Protei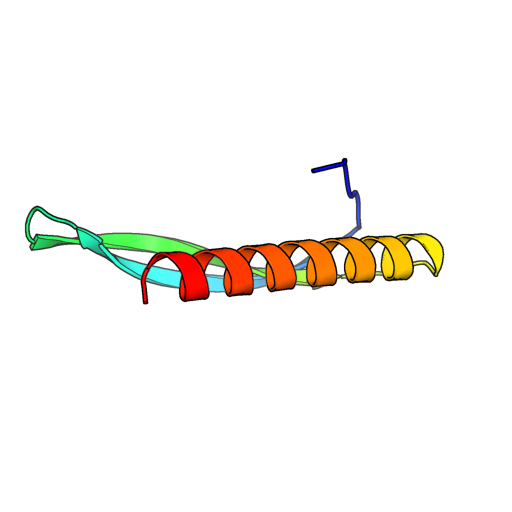n AF-A0A7X2MU44-F1 (afdb_monomer)

Foldseek 3Di:
DDDQD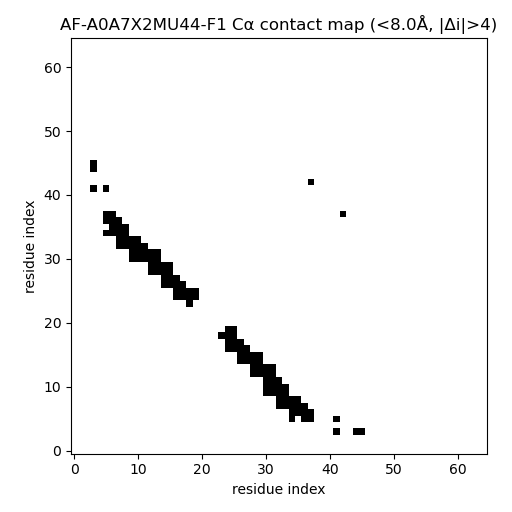FDKDWDDWDWDWDQDPVRDIDIDIDTDIDGPDDDPVSVVVVVVVVVVVVVVVVVVVVVVD

Nearest PDB structures (foldseek):
  5y6g-assembly1_A  TM=9.739E-01  e=1.365E-04  Escherichia coli K-12
  3gw6-assembly1_A  TM=4.272E-01  e=1.100E+00  Escherichia phage K1F
  3gw6-assembly2_C  TM=4.494E-01  e=1.747E+00  Escherichia phage K1F
  3gw6-assembly1_B  TM=4.431E-01  e=2.130E+00  Escherichia phage K1F
  3gw6-assembly1_F  TM=4.026E-01  e=1.866E+00  Escherichia phage K1F

pLDDT: mean 92.17, std 9.09, range [52.38, 97.62]

Organism: Enterobacter agglomerans (NCBI:txid549)

Secondary structure (DSSP, 8-state):
-------EEEEEEEEEEEE-TTS-EEEEEEEEEEES---HHHHHHHHHHHHHHHHHHHHHHHHT-

Mean predicted aligned error: 5.04 Å

Solvent-accessible surface area (backbone atoms only — not comparable to full-atom values): 4144 Å² total; per-residue (Å²): 131,84,91,82,91,73,56,65,39,83,73,47,79,48,78,43,76,44,74,43,100,83,76,44,79,48,76,42,82,37,80,40,72,42,77,69,62,79,52,78,66,56,50,51,51,49,51,53,52,50,53,53,51,52,49,52,52,51,55,52,54,65,74,76,107

Structure (mmCIF, N/CA/C/O backbone):
data_AF-A0A7X2MU44-F1
#
_entry.id   AF-A0A7X2MU44-F1
#
loop_
_atom_site.group_PDB
_atom_site.id
_atom_site.type_symbol
_atom_site.label_atom_id
_atom_site.label_alt_id
_atom_site.label_comp_id
_atom_site.label_asym_id
_atom_site.label_entity_id
_atom_site.label_seq_id
_atom_site.pdbx_PDB_ins_code
_atom_site.Cartn_x
_atom_site.Cartn_y
_atom_site.Cartn_z
_atom_site.occupancy
_atom_site.B_iso_or_equiv
_atom_site.auth_seq_id
_atom_site.auth_comp_id
_atom_site.auth_asym_id
_atom_site.auth_atom_id
_atom_site.pdbx_PDB_model_num
ATOM 1 N N . TYR A 1 1 ? 3.202 13.738 -0.367 1.00 52.38 1 TYR A N 1
ATOM 2 C CA . TYR A 1 1 ? 3.863 12.601 -1.039 1.00 52.38 1 TYR A CA 1
ATOM 3 C C . TYR A 1 1 ? 3.557 12.702 -2.522 1.00 52.38 1 TYR A C 1
ATOM 5 O O . TYR A 1 1 ? 2.472 13.168 -2.842 1.00 52.38 1 TYR A O 1
ATOM 13 N N . GLY A 1 2 ? 4.520 12.397 -3.395 1.00 69.56 2 GLY A N 1
ATOM 14 C CA . GLY A 1 2 ? 4.347 12.515 -4.850 1.00 69.56 2 GLY A CA 1
ATOM 15 C C . GLY A 1 2 ? 3.287 11.566 -5.423 1.00 69.56 2 GLY A C 1
ATOM 16 O O . GLY A 1 2 ? 2.749 10.726 -4.704 1.00 69.56 2 GLY A O 1
ATOM 17 N N . HIS A 1 3 ? 3.007 11.706 -6.719 1.00 80.25 3 HIS A N 1
ATOM 18 C CA . HIS A 1 3 ? 2.170 10.768 -7.469 1.00 80.25 3 HIS A CA 1
ATOM 19 C C . HIS A 1 3 ? 2.976 9.513 -7.832 1.00 80.25 3 HIS A C 1
ATOM 21 O O . HIS A 1 3 ? 4.118 9.613 -8.283 1.00 80.25 3 HIS A O 1
ATOM 27 N N . PHE A 1 4 ? 2.388 8.340 -7.598 1.00 87.88 4 PHE A N 1
ATOM 28 C CA . PHE A 1 4 ? 2.966 7.042 -7.936 1.00 87.88 4 PHE A CA 1
ATOM 29 C C . PHE A 1 4 ? 1.906 6.195 -8.635 1.00 87.88 4 PHE A C 1
ATOM 31 O O . PHE A 1 4 ? 1.001 5.662 -7.992 1.00 87.88 4 PHE A O 1
ATOM 38 N N . ASP A 1 5 ? 2.033 6.093 -9.954 1.00 91.19 5 ASP A N 1
ATOM 39 C CA . ASP A 1 5 ? 1.097 5.384 -10.817 1.00 91.19 5 ASP A CA 1
ATOM 40 C C . ASP A 1 5 ? 1.709 4.062 -11.281 1.00 91.19 5 ASP A C 1
ATOM 42 O O . ASP A 1 5 ? 2.751 4.021 -11.946 1.00 91.19 5 ASP A O 1
ATOM 46 N N . VAL A 1 6 ? 1.052 2.961 -10.915 1.00 92.69 6 VAL A N 1
ATOM 47 C CA . VAL A 1 6 ? 1.475 1.601 -11.259 1.00 92.69 6 VAL A CA 1
ATOM 48 C C . VAL A 1 6 ? 0.278 0.707 -11.567 1.00 92.69 6 VAL A C 1
ATOM 50 O O . VAL A 1 6 ? -0.750 0.792 -10.890 1.00 92.69 6 VAL A O 1
ATOM 53 N N . PRO A 1 7 ? 0.397 -0.198 -12.554 1.00 95.06 7 PRO A N 1
ATOM 54 C CA . PRO A 1 7 ? -0.648 -1.169 -12.825 1.00 95.06 7 PRO A CA 1
ATOM 55 C C . PRO A 1 7 ? -0.698 -2.206 -11.698 1.00 95.06 7 PRO A C 1
ATOM 57 O O . PRO A 1 7 ? 0.311 -2.818 -11.335 1.00 95.06 7 PRO A O 1
ATOM 60 N N . VAL A 1 8 ? -1.893 -2.443 -11.161 1.00 96.19 8 VAL A N 1
ATOM 61 C CA . VAL A 1 8 ? -2.135 -3.419 -10.091 1.00 96.19 8 VAL A CA 1
ATOM 62 C C . VAL A 1 8 ? -3.188 -4.440 -10.499 1.00 96.19 8 VAL A C 1
ATOM 64 O O . VAL A 1 8 ? -4.096 -4.155 -11.274 1.00 96.19 8 VAL A O 1
ATOM 67 N N . LYS A 1 9 ? -3.074 -5.646 -9.944 1.00 97.62 9 LYS A N 1
ATOM 68 C CA . LYS A 1 9 ? -4.091 -6.695 -10.004 1.00 97.62 9 LYS A CA 1
ATOM 69 C C . LYS A 1 9 ? -4.672 -6.899 -8.614 1.00 97.62 9 LYS A C 1
ATOM 71 O O . LYS A 1 9 ? -3.924 -7.063 -7.648 1.00 97.62 9 LYS A O 1
ATOM 76 N N . LEU A 1 10 ? -5.997 -6.901 -8.520 1.00 97.38 10 LEU A N 1
ATOM 77 C CA . LEU A 1 10 ? -6.705 -7.276 -7.301 1.00 97.38 10 LEU A CA 1
ATOM 78 C C . LEU A 1 10 ? -6.482 -8.772 -7.038 1.00 97.38 10 LEU A C 1
ATOM 80 O O . LEU A 1 10 ? 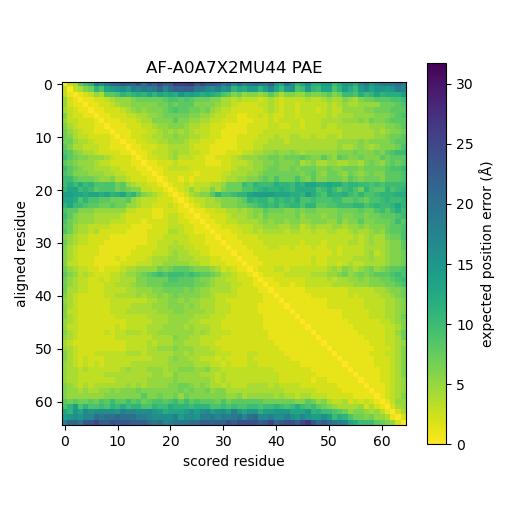-6.726 -9.597 -7.913 1.00 97.38 10 LEU A O 1
ATOM 84 N N . LEU A 1 11 ? -5.992 -9.106 -5.846 1.00 97.31 11 LEU A N 1
ATOM 85 C CA . LEU A 1 11 ? -5.786 -10.485 -5.404 1.00 97.31 11 LEU A CA 1
ATOM 86 C C . LEU A 1 11 ? -6.972 -11.004 -4.601 1.00 97.31 11 LEU A C 1
ATOM 88 O O . LEU A 1 11 ? -7.407 -12.133 -4.799 1.00 97.31 11 LEU A O 1
ATOM 92 N N . SER A 1 12 ? -7.459 -10.199 -3.660 1.00 97.19 12 SER A N 1
ATOM 93 C CA . SER A 1 12 ? -8.559 -10.588 -2.787 1.00 97.19 12 SER A CA 1
ATOM 94 C C . SER A 1 12 ? -9.246 -9.377 -2.173 1.00 97.19 12 SER A C 1
ATOM 96 O O . SER A 1 12 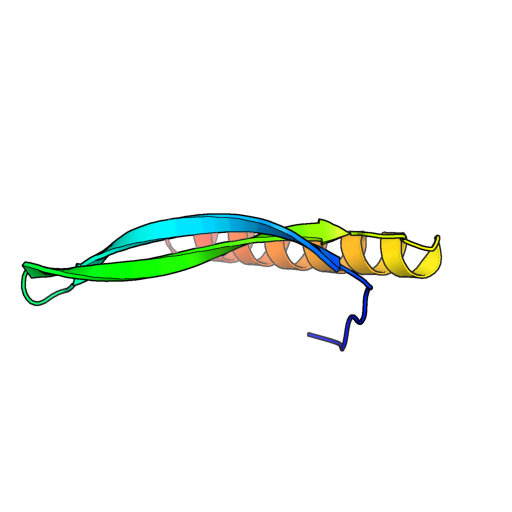? -8.638 -8.319 -1.972 1.00 97.19 12 SER A O 1
ATOM 98 N N . ILE A 1 13 ? -10.522 -9.572 -1.852 1.00 97.50 13 ILE A N 1
ATOM 99 C CA . ILE A 1 13 ? -11.326 -8.671 -1.035 1.00 97.50 13 ILE A CA 1
ATOM 100 C C . ILE A 1 13 ? -11.605 -9.423 0.264 1.00 97.50 13 ILE A C 1
ATOM 102 O O . ILE A 1 13 ? -12.249 -10.466 0.247 1.00 97.50 13 ILE A O 1
ATOM 106 N N . GLY A 1 14 ? -11.051 -8.932 1.367 1.00 96.25 14 GLY A N 1
ATOM 107 C CA . GLY A 1 14 ? -11.327 -9.439 2.707 1.00 96.25 14 GLY A CA 1
ATOM 108 C C . GLY A 1 14 ? -12.155 -8.449 3.513 1.00 96.25 14 GLY A C 1
ATOM 109 O O . GLY A 1 14 ? -12.570 -7.403 3.013 1.00 96.25 14 GLY A O 1
ATOM 110 N N . GLU A 1 15 ? -12.315 -8.737 4.795 1.00 96.50 15 GLU A N 1
ATOM 111 C CA . GLU A 1 15 ? -13.019 -7.871 5.733 1.00 96.50 15 GLU A CA 1
ATOM 112 C C . GLU A 1 15 ? -12.058 -7.344 6.798 1.00 96.50 15 GLU A C 1
ATOM 114 O O . GLU A 1 15 ? -11.132 -8.029 7.236 1.00 96.50 15 GLU A O 1
ATOM 119 N N . ARG A 1 16 ? -12.260 -6.092 7.207 1.00 95.88 16 ARG A N 1
ATOM 120 C CA . ARG A 1 16 ? -11.582 -5.475 8.344 1.00 95.88 16 ARG A CA 1
ATOM 121 C C . ARG A 1 16 ? -12.634 -4.940 9.303 1.00 95.88 16 ARG A C 1
ATOM 123 O O . ARG A 1 16 ? -13.300 -3.954 8.996 1.00 95.88 16 ARG A O 1
ATOM 130 N N . SER A 1 17 ? -12.737 -5.559 10.471 1.00 95.62 17 SER A N 1
ATOM 131 C CA . SER A 1 17 ? -13.589 -5.113 11.572 1.00 95.62 17 SER A CA 1
ATOM 132 C C . SER A 1 17 ? -12.810 -4.213 12.531 1.00 95.62 17 SER A C 1
ATOM 134 O O . SER A 1 17 ? -11.686 -4.534 12.919 1.00 95.62 17 SER A O 1
ATOM 136 N N . VAL A 1 18 ? -13.402 -3.093 12.940 1.00 95.94 18 VAL A N 1
ATOM 137 C CA . VAL A 1 18 ? -12.868 -2.223 13.999 1.00 95.94 18 VAL A CA 1
ATOM 138 C C . VAL A 1 18 ? -13.984 -1.874 14.970 1.00 95.94 18 VAL A C 1
ATOM 140 O O . VAL A 1 18 ? -15.077 -1.503 14.544 1.00 95.94 18 VAL A O 1
ATOM 143 N N . VAL A 1 19 ? -13.691 -1.954 16.268 1.00 95.56 19 VAL A N 1
ATOM 144 C CA . VAL A 1 19 ? -14.585 -1.456 17.317 1.00 95.56 19 VAL A CA 1
ATOM 145 C C . VAL A 1 19 ? -14.425 0.058 17.413 1.00 95.56 19 VAL A C 1
ATOM 147 O O . VAL A 1 19 ? -13.316 0.572 17.558 1.00 95.56 19 VAL A O 1
ATOM 150 N N . THR A 1 20 ? -15.526 0.785 17.268 1.00 91.94 20 THR A N 1
ATOM 151 C CA . THR A 1 20 ? -15.538 2.247 17.360 1.00 91.94 20 THR A CA 1
ATOM 152 C C . THR A 1 20 ? -15.568 2.702 18.822 1.00 91.94 20 THR A C 1
ATOM 154 O O . THR A 1 20 ? -15.864 1.924 19.726 1.00 91.94 20 THR A O 1
ATOM 157 N N . GLY A 1 21 ? -15.345 3.997 19.070 1.00 91.50 21 GLY A N 1
ATOM 158 C CA . GLY A 1 21 ? -15.493 4.578 20.414 1.00 91.50 21 GLY A CA 1
ATOM 159 C C . GLY A 1 21 ? -16.911 4.486 21.002 1.00 91.50 21 GLY A C 1
ATOM 160 O O . GLY A 1 21 ? -17.085 4.755 22.183 1.00 91.50 21 GLY A O 1
ATOM 161 N N . LYS A 1 22 ? -17.917 4.095 20.203 1.00 93.75 22 LYS A N 1
ATOM 162 C CA . LYS A 1 22 ? -19.299 3.838 20.643 1.00 93.75 22 LYS A CA 1
ATOM 163 C C . LYS A 1 22 ? -19.583 2.353 20.905 1.00 93.75 22 LYS A C 1
ATOM 165 O O . LYS A 1 22 ? -20.738 1.970 21.031 1.00 93.75 22 LYS A O 1
ATOM 170 N N . ASN A 1 23 ? -18.543 1.519 20.966 1.00 91.25 23 ASN A N 1
ATOM 171 C CA . ASN A 1 23 ? -18.644 0.068 21.142 1.00 91.25 23 ASN A CA 1
ATOM 172 C C . ASN A 1 23 ? -19.398 -0.661 20.007 1.00 91.25 23 ASN A C 1
ATOM 174 O O . ASN A 1 23 ? -19.883 -1.776 20.176 1.00 91.25 23 ASN A O 1
ATOM 178 N N . GLU A 1 24 ? -19.482 -0.038 18.831 1.00 94.12 24 GLU A N 1
ATOM 179 C CA . GLU A 1 24 ? -20.064 -0.635 17.627 1.00 94.12 24 GLU A CA 1
ATOM 180 C C . GLU A 1 24 ? -18.962 -1.284 16.784 1.00 94.12 24 GLU A C 1
ATOM 182 O O . GLU A 1 24 ? -17.873 -0.722 16.640 1.00 94.12 24 GLU A O 1
ATOM 187 N N . THR A 1 25 ? -19.245 -2.435 16.169 1.00 95.25 25 THR A N 1
ATOM 188 C CA . THR A 1 25 ? -18.316 -3.065 15.219 1.00 95.25 25 THR A CA 1
ATOM 189 C C . THR A 1 25 ? -18.577 -2.537 13.815 1.00 95.25 25 THR A C 1
ATOM 191 O O . THR A 1 25 ? -19.620 -2.806 13.224 1.00 95.25 25 THR A O 1
ATOM 194 N N . ARG A 1 26 ? -17.613 -1.802 13.253 1.00 95.50 26 ARG A N 1
ATOM 195 C CA . ARG A 1 26 ? -17.658 -1.341 11.863 1.00 95.50 26 ARG A CA 1
ATOM 196 C C . ARG A 1 26 ? -16.841 -2.273 10.978 1.00 95.50 26 ARG A C 1
ATOM 198 O O . ARG A 1 26 ? -15.637 -2.422 11.190 1.00 95.50 26 ARG A O 1
ATOM 205 N N . ILE A 1 27 ? -17.490 -2.860 9.976 1.00 95.81 27 ILE A N 1
ATOM 206 C CA . ILE A 1 27 ? -16.860 -3.726 8.974 1.00 95.81 27 ILE A CA 1
ATOM 207 C C . ILE A 1 27 ? -16.589 -2.904 7.711 1.00 95.81 27 ILE A C 1
ATOM 209 O O . ILE A 1 27 ? -17.476 -2.220 7.201 1.00 95.81 27 ILE A O 1
ATOM 213 N N . THR A 1 28 ? -15.355 -2.964 7.214 1.00 96.81 28 THR A N 1
ATOM 214 C CA . THR A 1 28 ? -14.917 -2.287 5.985 1.00 96.81 28 THR A CA 1
ATOM 215 C C . THR A 1 28 ? -14.214 -3.296 5.071 1.00 96.81 28 THR A C 1
ATOM 217 O O . THR A 1 28 ? -13.422 -4.099 5.573 1.00 96.81 28 THR A O 1
ATOM 220 N N . PRO A 1 29 ? -14.431 -3.264 3.741 1.00 97.19 29 PRO A N 1
ATOM 221 C CA . PRO A 1 29 ? -13.713 -4.141 2.820 1.00 97.19 29 PRO A CA 1
ATOM 222 C C . PRO A 1 29 ? -12.205 -3.837 2.812 1.00 97.19 29 PRO A C 1
ATOM 224 O O . PRO A 1 29 ? -11.781 -2.683 2.728 1.00 97.19 29 PRO A O 1
ATOM 227 N N . ARG A 1 30 ? -11.382 -4.887 2.877 1.00 97.31 30 ARG A N 1
ATOM 228 C CA . ARG A 1 30 ? -9.919 -4.837 2.757 1.00 97.31 30 ARG A CA 1
ATOM 229 C C . ARG A 1 30 ? -9.505 -5.313 1.371 1.00 97.31 30 ARG A C 1
ATOM 231 O O . ARG A 1 30 ? -9.653 -6.489 1.052 1.00 97.31 30 ARG A O 1
ATOM 238 N N . LEU A 1 31 ? -8.912 -4.424 0.584 1.00 97.56 31 LEU A N 1
ATOM 239 C CA . LEU A 1 31 ? -8.424 -4.742 -0.757 1.00 97.56 31 LEU A CA 1
ATOM 240 C C . LEU A 1 31 ? -6.952 -5.163 -0.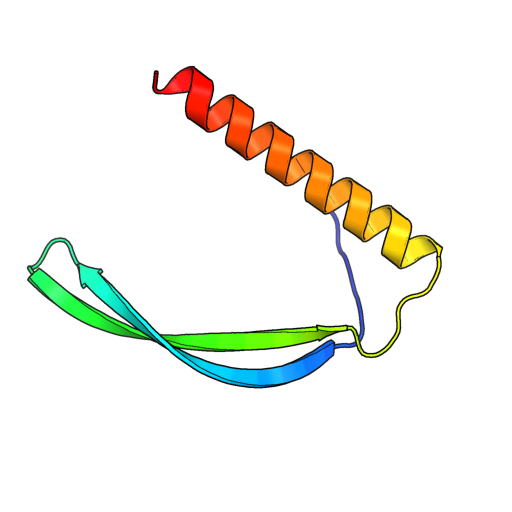708 1.00 97.56 31 LEU A C 1
ATOM 242 O O . LEU A 1 31 ? -6.118 -4.449 -0.151 1.00 97.56 31 LEU A O 1
ATOM 246 N N . SER A 1 32 ? -6.634 -6.316 -1.293 1.00 97.62 32 SER A N 1
ATOM 247 C CA . SER A 1 32 ? -5.254 -6.789 -1.446 1.00 97.62 32 SER A CA 1
ATOM 248 C C . SER A 1 32 ? -4.857 -6.727 -2.913 1.00 97.62 32 SER A C 1
ATOM 250 O O . SER A 1 32 ? -5.524 -7.328 -3.752 1.00 97.62 32 SER A O 1
ATOM 252 N N . PHE A 1 33 ? -3.758 -6.043 -3.225 1.00 97.25 33 PHE A N 1
ATOM 253 C CA . PHE A 1 33 ? -3.269 -5.872 -4.592 1.00 97.25 33 PHE A CA 1
ATOM 254 C C . PHE A 1 33 ? -1.877 -6.474 -4.775 1.00 97.25 33 PHE A C 1
ATOM 256 O O . PHE A 1 33 ? -1.083 -6.535 -3.837 1.00 97.25 33 PHE A O 1
ATOM 263 N N . ARG A 1 34 ? -1.571 -6.873 -6.010 1.00 96.50 34 ARG A N 1
ATOM 264 C CA . ARG A 1 34 ? -0.217 -7.175 -6.489 1.00 96.50 34 ARG A CA 1
ATOM 265 C C . ARG A 1 34 ? 0.124 -6.227 -7.626 1.00 96.50 34 ARG A C 1
ATOM 267 O O . ARG A 1 34 ? -0.724 -5.990 -8.483 1.00 96.50 34 ARG A O 1
ATOM 274 N N . PHE A 1 35 ? 1.358 -5.742 -7.684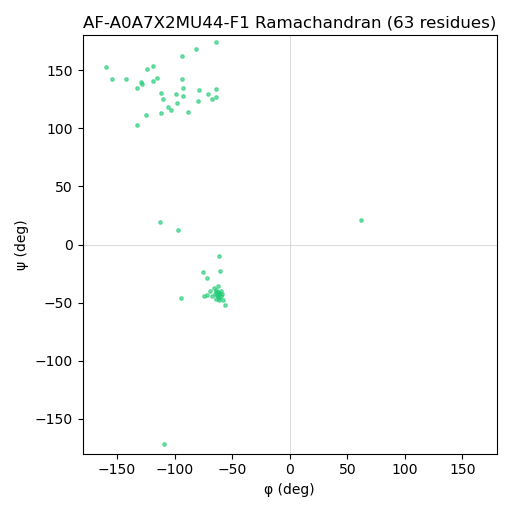 1.00 96.12 35 PHE A N 1
ATOM 275 C CA . PHE A 1 35 ? 1.834 -5.011 -8.858 1.00 96.12 35 PHE A CA 1
ATOM 276 C C . PHE A 1 35 ? 1.860 -5.939 -10.078 1.00 96.12 35 PHE A C 1
ATOM 278 O O . PHE A 1 35 ? 2.398 -7.043 -10.012 1.00 96.12 35 PHE A O 1
ATOM 285 N N . ALA A 1 36 ? 1.222 -5.525 -11.174 1.00 94.69 36 ALA A N 1
ATOM 286 C CA . ALA A 1 36 ? 1.125 -6.338 -12.385 1.00 94.69 36 ALA A CA 1
ATOM 287 C C . ALA A 1 36 ? 2.475 -6.414 -13.109 1.00 94.69 36 ALA A C 1
ATOM 289 O O . ALA A 1 36 ? 2.881 -7.483 -13.555 1.00 94.69 36 ALA A O 1
ATOM 290 N N . THR A 1 37 ? 3.145 -5.268 -13.195 1.00 94.44 37 THR A N 1
ATOM 291 C CA . THR A 1 37 ? 4.469 -5.061 -13.784 1.00 94.44 37 THR A CA 1
ATOM 292 C C . THR A 1 37 ? 5.081 -3.831 -13.124 1.00 94.44 37 THR A C 1
ATOM 294 O O . THR A 1 37 ? 4.362 -2.856 -12.895 1.00 94.44 37 THR A O 1
ATOM 297 N N . LEU A 1 38 ? 6.386 -3.848 -12.865 1.00 94.75 38 LEU A N 1
ATOM 298 C CA . LEU A 1 38 ? 7.137 -2.682 -12.403 1.00 94.75 38 LEU A CA 1
ATOM 299 C C . LEU A 1 38 ? 8.354 -2.486 -13.300 1.00 94.75 38 LEU A C 1
ATOM 301 O O . LEU A 1 38 ? 9.013 -3.453 -13.675 1.00 94.75 38 LEU A O 1
ATOM 305 N N . ASN A 1 39 ? 8.639 -1.238 -13.656 1.00 95.00 39 ASN A N 1
ATOM 306 C CA . ASN A 1 39 ? 9.900 -0.886 -14.298 1.00 95.00 39 ASN A CA 1
ATOM 307 C C . ASN A 1 39 ? 10.943 -0.434 -13.247 1.00 95.00 39 ASN A C 1
ATOM 309 O O . ASN A 1 39 ? 10.569 -0.039 -12.138 1.00 95.00 39 ASN A O 1
ATOM 313 N N . PRO A 1 40 ? 12.247 -0.409 -13.582 1.00 95.62 40 PRO A N 1
ATOM 314 C CA . PRO A 1 40 ? 13.294 -0.047 -12.618 1.00 95.62 40 PRO A CA 1
ATOM 315 C C . PRO A 1 40 ? 13.179 1.372 -12.033 1.00 95.62 40 PRO A C 1
ATOM 317 O O . PRO A 1 40 ? 13.725 1.664 -10.969 1.00 95.62 40 PRO A O 1
ATOM 320 N N . ALA A 1 41 ? 12.504 2.304 -12.714 1.00 93.06 41 ALA A N 1
ATOM 321 C CA . ALA A 1 41 ? 12.244 3.632 -12.158 1.00 93.06 41 ALA A CA 1
ATOM 322 C C . ALA A 1 41 ? 11.141 3.581 -11.087 1.00 93.06 41 ALA A C 1
ATOM 324 O O . ALA A 1 41 ? 11.325 4.130 -10.002 1.00 93.06 41 ALA A O 1
ATOM 325 N N . GLN A 1 42 ? 10.052 2.860 -11.358 1.00 94.06 42 GLN A N 1
ATOM 326 C CA . GLN A 1 42 ? 8.941 2.647 -10.430 1.00 94.06 42 GLN A CA 1
ATOM 327 C C . GLN A 1 42 ? 9.380 1.871 -9.186 1.00 94.06 42 GLN A C 1
ATOM 329 O O . GLN A 1 42 ? 8.977 2.223 -8.083 1.00 94.06 42 GLN A O 1
ATOM 334 N N . GLU A 1 43 ? 10.245 0.865 -9.325 1.00 94.56 43 GLU A N 1
ATOM 335 C CA . GLU A 1 43 ? 10.794 0.143 -8.170 1.00 94.56 43 GLU A CA 1
ATOM 336 C C . GLU A 1 43 ? 11.604 1.067 -7.258 1.00 94.56 43 GLU A C 1
ATOM 338 O O . GLU A 1 43 ? 11.408 1.066 -6.042 1.00 94.56 43 GLU A O 1
ATOM 343 N N . ARG A 1 44 ? 12.464 1.918 -7.834 1.00 94.81 44 ARG A N 1
ATOM 344 C CA . ARG A 1 44 ? 13.224 2.913 -7.064 1.00 94.81 44 ARG A CA 1
ATOM 345 C C . ARG A 1 44 ? 12.306 3.905 -6.354 1.00 94.81 44 ARG A C 1
ATOM 347 O O . ARG A 1 44 ? 12.535 4.202 -5.184 1.00 94.81 44 ARG A O 1
ATOM 354 N N . GLN A 1 45 ? 11.256 4.381 -7.022 1.00 93.94 45 GLN A N 1
ATOM 355 C CA . GLN A 1 45 ? 10.255 5.254 -6.401 1.00 93.94 45 GLN A CA 1
ATOM 356 C C . GLN A 1 45 ? 9.511 4.550 -5.260 1.00 93.94 45 GLN A C 1
ATOM 358 O O . GLN A 1 45 ? 9.354 5.127 -4.185 1.00 93.94 45 GLN A O 1
ATOM 363 N N . LEU A 1 46 ? 9.106 3.292 -5.451 1.00 94.25 46 LEU A N 1
ATOM 364 C CA . LEU A 1 46 ? 8.458 2.496 -4.410 1.00 94.25 46 LEU A CA 1
ATOM 365 C C . LEU A 1 46 ? 9.367 2.343 -3.184 1.00 94.25 46 LEU A C 1
ATOM 367 O O . LEU A 1 46 ? 8.915 2.559 -2.063 1.00 94.25 46 LEU A O 1
ATOM 371 N N . GLN A 1 47 ? 10.654 2.051 -3.388 1.00 95.62 47 GLN A N 1
ATOM 372 C CA . GLN A 1 47 ? 11.632 1.963 -2.299 1.00 95.62 47 GLN A CA 1
ATOM 373 C C . GLN A 1 47 ? 11.805 3.295 -1.558 1.00 95.62 47 GLN A C 1
ATOM 375 O O . GLN A 1 47 ? 11.843 3.317 -0.329 1.00 95.62 47 GLN A O 1
ATOM 380 N N . GLN A 1 48 ? 11.836 4.422 -2.274 1.00 94.62 48 GLN A N 1
ATOM 381 C CA . GLN A 1 48 ? 11.880 5.751 -1.653 1.00 94.62 48 GLN A CA 1
ATOM 382 C C . GLN A 1 48 ? 10.640 6.027 -0.792 1.00 94.62 48 GLN A C 1
ATOM 384 O O . GLN A 1 48 ? 10.762 6.560 0.313 1.00 94.62 48 GLN A O 1
ATOM 389 N N . ILE A 1 49 ? 9.452 5.646 -1.274 1.00 94.00 49 ILE A N 1
ATOM 390 C CA . ILE A 1 49 ? 8.193 5.787 -0.531 1.00 94.00 49 ILE A CA 1
ATOM 391 C C . ILE A 1 49 ? 8.213 4.915 0.729 1.00 94.00 49 ILE A C 1
ATOM 393 O O . ILE A 1 49 ? 7.892 5.416 1.807 1.00 94.00 49 ILE A O 1
ATOM 397 N N . ILE A 1 50 ? 8.622 3.646 0.614 1.00 95.31 50 ILE A N 1
ATOM 398 C CA . ILE A 1 50 ? 8.749 2.724 1.753 1.00 95.31 50 ILE A CA 1
ATOM 399 C C . ILE A 1 50 ? 9.683 3.324 2.807 1.00 95.31 50 ILE A C 1
ATOM 401 O O . ILE A 1 50 ? 9.274 3.492 3.954 1.00 95.31 50 ILE A O 1
ATOM 405 N N . PHE A 1 51 ? 10.887 3.745 2.414 1.00 96.44 51 PHE A N 1
ATOM 406 C CA . PHE A 1 51 ? 11.861 4.329 3.337 1.00 96.44 51 PHE A CA 1
ATOM 407 C C . PHE A 1 51 ? 11.325 5.582 4.050 1.00 96.44 51 PHE A C 1
ATOM 409 O O . PHE A 1 51 ? 11.501 5.742 5.261 1.00 96.44 51 PHE A O 1
ATOM 416 N N . ALA A 1 52 ? 10.633 6.466 3.325 1.00 94.75 52 ALA A N 1
ATOM 417 C CA . ALA A 1 52 ? 10.034 7.665 3.905 1.00 94.75 52 ALA A CA 1
ATOM 418 C C . ALA A 1 52 ? 8.938 7.333 4.935 1.00 94.75 52 ALA A C 1
ATOM 420 O O . ALA A 1 52 ? 8.869 7.974 5.986 1.00 94.75 52 ALA A O 1
ATOM 421 N N . LEU A 1 53 ? 8.098 6.331 4.654 1.00 95.12 53 LEU A N 1
ATOM 422 C CA . LEU A 1 53 ? 7.047 5.878 5.569 1.00 95.12 53 LEU A CA 1
ATOM 423 C C . LEU A 1 53 ? 7.619 5.178 6.802 1.00 95.12 53 LEU A C 1
ATOM 425 O O . LEU A 1 53 ? 7.146 5.422 7.910 1.00 95.12 53 LEU A O 1
ATOM 429 N N . GLU A 1 54 ? 8.657 4.361 6.638 1.00 95.81 54 GLU A N 1
ATOM 430 C CA . GLU A 1 54 ? 9.356 3.740 7.762 1.00 95.81 54 GLU A CA 1
ATOM 431 C C . GLU A 1 54 ? 9.986 4.782 8.679 1.00 95.81 54 GLU A C 1
ATOM 433 O O . GLU A 1 54 ? 9.844 4.701 9.898 1.00 95.81 54 GLU A O 1
ATOM 438 N N . ARG A 1 55 ? 10.668 5.781 8.106 1.00 94.94 55 ARG A N 1
ATOM 439 C CA . ARG A 1 55 ? 11.230 6.890 8.879 1.00 94.94 55 ARG A CA 1
ATOM 440 C C . ARG A 1 55 ? 10.137 7.618 9.659 1.00 94.94 55 ARG A C 1
ATOM 442 O O . ARG A 1 55 ? 10.286 7.794 10.861 1.00 94.94 55 ARG A O 1
ATOM 449 N N . LEU A 1 56 ? 9.020 7.957 9.013 1.00 94.12 56 LEU A N 1
ATOM 450 C CA . LEU A 1 56 ? 7.887 8.600 9.683 1.00 94.12 56 LEU A CA 1
ATOM 451 C C . LEU A 1 56 ? 7.316 7.738 10.817 1.00 94.12 56 LEU A C 1
ATOM 453 O O . LEU A 1 56 ? 6.962 8.264 11.871 1.00 94.12 56 LEU A O 1
ATOM 457 N N . ALA A 1 57 ? 7.219 6.422 10.619 1.00 94.44 57 ALA A N 1
ATOM 458 C CA . ALA A 1 57 ? 6.746 5.505 11.648 1.00 94.44 57 ALA A CA 1
ATOM 459 C C . ALA A 1 57 ? 7.701 5.460 12.853 1.00 94.44 57 ALA A C 1
ATOM 461 O O . ALA A 1 57 ? 7.227 5.522 13.987 1.00 94.44 57 ALA A O 1
ATOM 462 N N . ARG A 1 58 ? 9.022 5.427 12.611 1.00 93.62 58 ARG A N 1
ATOM 463 C CA . ARG A 1 58 ? 10.053 5.504 13.664 1.00 93.62 58 ARG A CA 1
ATOM 464 C C . ARG A 1 58 ? 9.976 6.827 14.427 1.00 93.62 58 ARG A C 1
ATOM 466 O O . ARG A 1 58 ? 9.922 6.811 15.652 1.00 93.62 58 ARG A O 1
ATOM 473 N N . ASP A 1 59 ? 9.891 7.950 13.716 1.00 93.94 59 ASP A N 1
ATOM 474 C CA . ASP A 1 59 ? 9.783 9.284 14.322 1.00 93.94 59 ASP A CA 1
ATOM 475 C C . ASP A 1 59 ? 8.494 9.425 15.153 1.00 93.94 59 ASP A C 1
ATOM 477 O O . ASP A 1 59 ? 8.472 10.062 16.206 1.00 93.94 59 ASP A O 1
ATOM 481 N N . LYS A 1 60 ? 7.395 8.799 14.710 1.00 92.38 60 LYS A N 1
ATOM 482 C CA . LYS A 1 60 ? 6.154 8.744 15.488 1.00 92.38 60 LYS A CA 1
ATOM 483 C C . LYS A 1 60 ? 6.323 7.894 16.747 1.00 92.38 60 LYS A C 1
ATOM 485 O O . LYS A 1 60 ? 5.856 8.316 17.797 1.00 92.38 60 LYS A O 1
ATOM 490 N N . SER A 1 61 ? 6.964 6.726 16.671 1.00 89.75 61 SER A N 1
ATOM 491 C CA . SER A 1 61 ? 7.150 5.876 17.855 1.00 89.75 61 SER A CA 1
ATOM 492 C C . SER A 1 61 ? 8.062 6.513 18.901 1.00 89.75 61 SER A C 1
ATOM 494 O O . SER A 1 61 ? 7.771 6.395 20.083 1.00 89.75 61 SER A O 1
ATOM 496 N N . THR A 1 62 ? 9.116 7.224 18.488 1.00 86.56 62 THR A N 1
ATOM 497 C CA . THR A 1 62 ? 10.045 7.887 19.419 1.00 86.56 62 THR A CA 1
ATOM 498 C C . THR A 1 62 ? 9.434 9.110 20.098 1.00 86.56 62 THR A C 1
ATOM 500 O O . THR A 1 62 ? 9.809 9.431 21.217 1.00 86.56 62 THR A O 1
ATOM 503 N N . ARG A 1 63 ? 8.483 9.799 19.453 1.00 78.81 63 ARG A N 1
ATOM 504 C CA . ARG A 1 63 ? 7.820 10.989 20.017 1.00 78.81 63 ARG A CA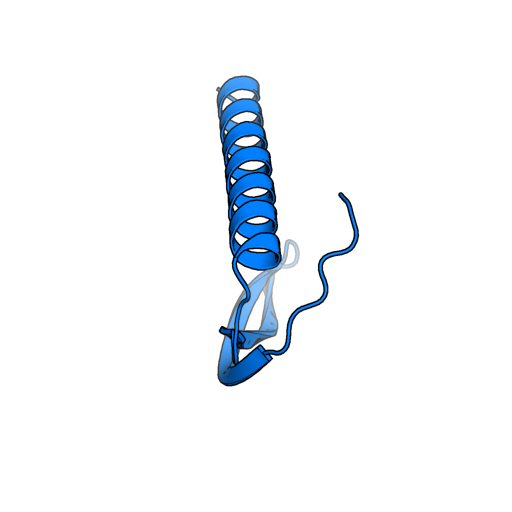 1
ATOM 505 C C . ARG A 1 63 ? 6.793 10.673 21.110 1.00 78.81 63 ARG A C 1
ATOM 507 O O . ARG A 1 63 ? 6.463 11.557 21.894 1.00 78.81 63 ARG A O 1
ATOM 514 N N . PHE A 1 64 ? 6.246 9.462 21.110 1.00 65.69 64 PHE A N 1
ATOM 515 C CA . PHE A 1 64 ? 5.240 9.011 22.080 1.00 65.69 64 PHE A CA 1
ATOM 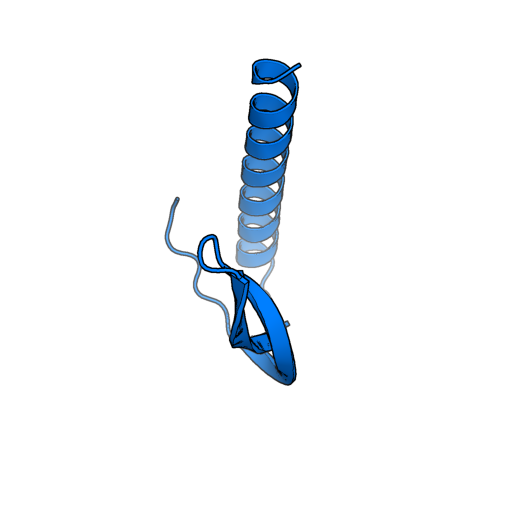516 C C . PHE A 1 64 ? 5.779 7.913 23.013 1.00 65.69 64 PHE A C 1
ATOM 518 O O . PHE A 1 64 ? 4.987 7.180 23.607 1.00 65.69 64 PHE A O 1
ATOM 525 N N . GLN A 1 65 ? 7.106 7.800 23.105 1.00 52.69 65 GLN A N 1
ATOM 526 C CA . GLN A 1 65 ? 7.822 7.060 24.143 1.00 52.69 65 GLN A CA 1
ATOM 527 C C . GLN A 1 65 ? 8.130 8.000 25.307 1.00 52.69 65 GLN A C 1
ATOM 529 O O . GLN A 1 65 ? 8.019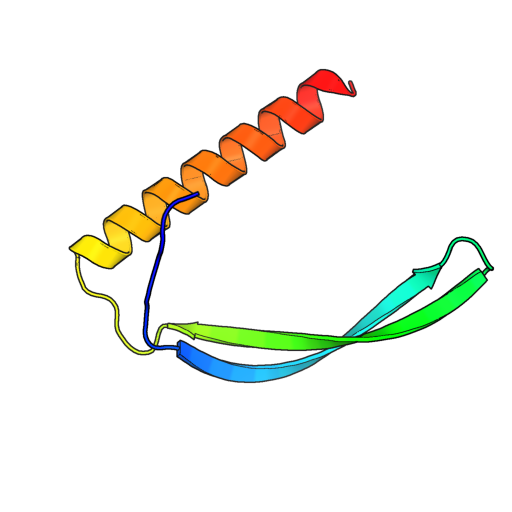 7.533 26.459 1.00 52.69 65 GLN A O 1
#

Radius of gyration: 16.52 Å; Cα contacts (8 Å, |Δi|>4): 60; chains: 1; bounding box: 33×23×38 Å

Sequence (65 aa):
YGHFDVPVKLLSIGERSVVTGKNETRITPRLSFRFATLNPAQERQLQQIIFALERLARDKSTRFQ